Protein AF-A0A838CYS7-F1 (afdb_monomer_lite)

Radius of gyration: 16.22 Å; chains: 1; bounding box: 36×33×39 Å

Foldseek 3Di:
DDDPDVPDDPVNVVVVVVVDPDDPVNVVVVVCVVCVLLVLLVVQCVVCVVPCPDPSNVSSVVSVVVVVVVVVVVVVVVVVVD

Secondary structure (DSSP, 8-state):
---SSTT--HHHHHHHHHHSS--HHHHHHHHHHHHHHHHHHHHHHHHTTT-TTSHHHHHHHHHHHHHHHHHHHHHHHHHTT-

pLDDT: mean 80.15, std 12.42, range [42.62, 93.81]

Sequence (82 aa):
YARIFPGVPRDLANYVFGITRVGFVAYAVATLLGIAPRAYAYAALGGTLGDLTSTQSIVAVSVLVAMGALGLALAAFERRRA

Structure (mmCIF, N/CA/C/O backbone):
data_AF-A0A838CYS7-F1
#
_entry.id   AF-A0A838CYS7-F1
#
loop_
_atom_site.group_PDB
_atom_site.id
_atom_site.type_symbol
_atom_site.label_atom_id
_atom_site.label_alt_id
_atom_site.label_comp_id
_atom_site.label_asym_id
_atom_site.label_entity_id
_atom_site.label_seq_id
_atom_site.pdbx_PDB_ins_code
_atom_site.Cartn_x
_atom_site.Cartn_y
_atom_site.Cartn_z
_atom_site.occupancy
_atom_site.B_iso_or_equiv
_atom_site.auth_seq_id
_atom_site.auth_comp_id
_atom_site.auth_asym_id
_atom_site.auth_atom_id
_atom_site.pdbx_PDB_model_num
ATOM 1 N N . TYR A 1 1 ? -6.358 -7.994 -6.025 1.00 46.00 1 TYR A N 1
ATOM 2 C CA . TYR A 1 1 ? -7.320 -7.127 -5.311 1.00 46.00 1 TYR A CA 1
ATOM 3 C C . TYR A 1 1 ? -7.709 -7.844 -4.022 1.00 46.00 1 TYR A C 1
ATOM 5 O O . TYR A 1 1 ? -8.653 -8.624 -4.020 1.00 46.00 1 TYR A O 1
ATOM 13 N N . ALA A 1 2 ? -6.893 -7.706 -2.973 1.00 42.62 2 ALA A N 1
ATOM 14 C CA . ALA A 1 2 ? -7.122 -8.402 -1.709 1.00 42.62 2 ALA A CA 1
ATOM 15 C C . ALA A 1 2 ? -8.325 -7.759 -1.009 1.00 42.62 2 ALA A C 1
ATOM 17 O O . ALA A 1 2 ? -8.314 -6.563 -0.722 1.00 42.62 2 ALA A O 1
ATOM 18 N N . ARG A 1 3 ? -9.395 -8.535 -0.830 1.00 51.12 3 ARG A N 1
ATOM 19 C CA . ARG A 1 3 ? -10.586 -8.112 -0.098 1.00 51.12 3 ARG A CA 1
ATOM 20 C C . ARG A 1 3 ? -10.341 -8.425 1.376 1.00 51.12 3 ARG A C 1
ATOM 22 O O . ARG A 1 3 ? -10.110 -9.584 1.696 1.00 51.12 3 ARG A O 1
ATOM 29 N N . ILE A 1 4 ? -10.408 -7.417 2.247 1.00 58.78 4 ILE A N 1
ATOM 30 C CA . ILE A 1 4 ? -10.350 -7.607 3.711 1.00 58.78 4 ILE A CA 1
ATOM 31 C C . ILE A 1 4 ? -11.502 -8.531 4.171 1.00 5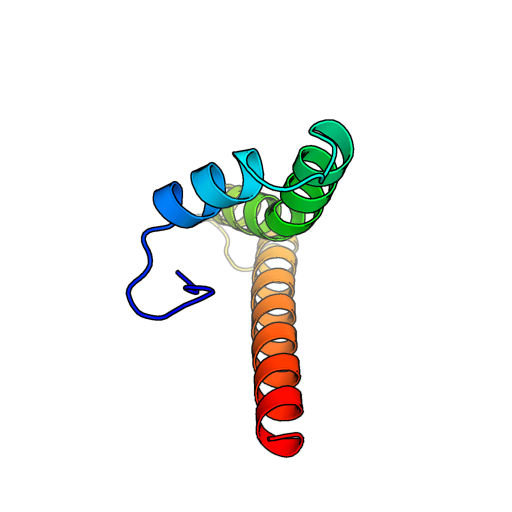8.78 4 ILE A C 1
ATOM 33 O O . ILE A 1 4 ? -11.359 -9.247 5.153 1.00 58.78 4 ILE A O 1
ATOM 37 N N . PHE A 1 5 ? -12.600 -8.595 3.402 1.00 53.84 5 PHE A N 1
ATOM 38 C CA . PHE A 1 5 ? -13.672 -9.583 3.542 1.00 53.84 5 PHE A CA 1
ATOM 39 C C . PHE A 1 5 ? -14.168 -10.060 2.161 1.00 53.84 5 PHE A C 1
ATOM 41 O O . PHE A 1 5 ? -14.502 -9.215 1.317 1.00 53.84 5 PHE A O 1
ATOM 48 N N . PRO A 1 6 ? -14.251 -11.373 1.875 1.00 52.19 6 PRO A N 1
ATOM 49 C CA . PRO A 1 6 ? -14.800 -11.860 0.612 1.00 52.19 6 PRO A CA 1
ATOM 50 C C . PRO A 1 6 ? -16.283 -11.475 0.505 1.00 52.19 6 PRO A C 1
ATOM 52 O O . PRO A 1 6 ? -17.131 -12.044 1.176 1.00 52.19 6 PRO A O 1
ATOM 55 N N . GLY A 1 7 ? -16.588 -10.477 -0.331 1.00 62.84 7 GLY A N 1
ATOM 56 C CA . GLY A 1 7 ? -17.963 -10.030 -0.600 1.00 62.84 7 GLY A CA 1
ATOM 57 C C . GLY A 1 7 ? -18.260 -8.584 -0.207 1.00 62.84 7 GLY A C 1
ATOM 58 O O . GLY A 1 7 ? -19.261 -8.047 -0.663 1.00 62.84 7 GLY A O 1
ATOM 59 N N . VAL A 1 8 ? -17.378 -7.920 0.548 1.00 58.62 8 VAL A N 1
ATOM 60 C CA . VAL A 1 8 ? -17.559 -6.507 0.914 1.00 58.62 8 VAL A CA 1
ATOM 61 C C . VAL A 1 8 ? -16.896 -5.602 -0.136 1.00 58.62 8 VAL A C 1
ATOM 63 O O . VAL A 1 8 ? -15.684 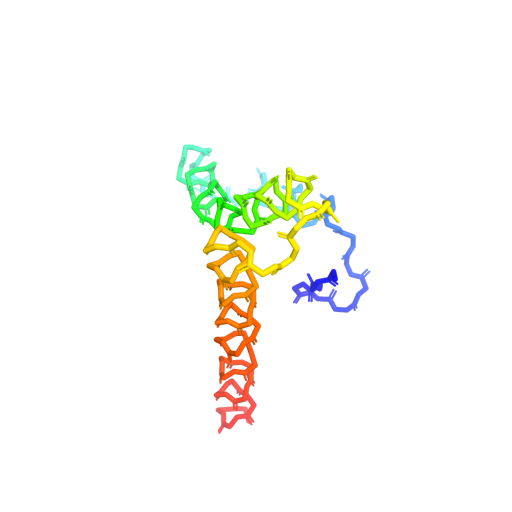-5.712 -0.365 1.00 58.62 8 VAL A O 1
ATOM 66 N N . PRO A 1 9 ? -17.656 -4.710 -0.799 1.00 65.00 9 PRO A N 1
ATOM 67 C CA . PRO A 1 9 ? -17.102 -3.668 -1.654 1.00 65.00 9 PRO A CA 1
ATOM 68 C C . PRO A 1 9 ? -16.158 -2.756 -0.869 1.00 65.00 9 PRO A C 1
ATOM 70 O O . PRO A 1 9 ? -16.411 -2.412 0.284 1.00 65.00 9 PRO A O 1
ATOM 73 N N . ARG A 1 10 ? -15.069 -2.328 -1.511 1.00 62.50 10 ARG A N 1
ATOM 74 C CA . ARG A 1 10 ? -14.069 -1.435 -0.899 1.00 62.50 10 ARG A CA 1
ATOM 75 C C . ARG A 1 10 ? -14.699 -0.134 -0.394 1.00 62.50 10 ARG A C 1
ATOM 77 O O . ARG A 1 10 ? -14.290 0.388 0.636 1.00 62.50 10 ARG A O 1
ATOM 84 N N . ASP A 1 11 ? -15.709 0.342 -1.113 1.00 65.00 11 ASP A N 1
ATOM 85 C CA . ASP A 1 11 ? -16.418 1.580 -0.803 1.00 65.00 11 ASP A CA 1
ATOM 86 C C . ASP A 1 11 ? -17.221 1.443 0.496 1.00 65.00 11 ASP A C 1
ATOM 88 O O . ASP A 1 11 ? -17.170 2.326 1.346 1.00 65.00 11 ASP A O 1
ATOM 92 N N . LEU A 1 12 ? -17.854 0.286 0.718 1.00 65.62 12 LEU A N 1
ATOM 93 C CA . LEU A 1 12 ? -18.550 -0.034 1.967 1.00 65.62 12 LEU A CA 1
ATOM 94 C C . LEU A 1 12 ? -17.594 -0.037 3.164 1.00 65.62 12 LEU A C 1
ATOM 96 O O . LEU A 1 12 ? -17.920 0.535 4.200 1.00 65.62 12 LEU A O 1
ATOM 100 N N . ALA A 1 13 ? -16.394 -0.603 3.016 1.00 65.56 13 ALA A N 1
ATOM 101 C CA . ALA A 1 13 ? -15.382 -0.546 4.070 1.00 65.56 13 ALA A CA 1
ATOM 102 C C . ALA A 1 13 ? -14.963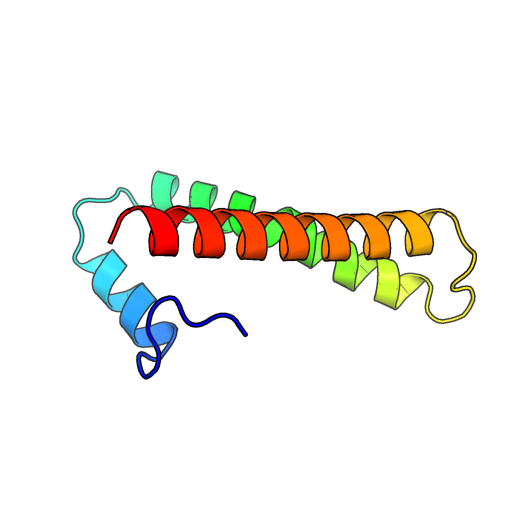 0.904 4.387 1.00 65.56 13 ALA A C 1
ATOM 104 O O . ALA A 1 13 ? -14.880 1.269 5.558 1.00 65.56 13 ALA A O 1
ATOM 105 N N . ASN A 1 14 ? -14.770 1.752 3.369 1.00 69.94 14 ASN A N 1
ATOM 106 C CA . ASN A 1 14 ? -14.439 3.168 3.569 1.00 69.94 14 ASN A CA 1
ATOM 107 C C . ASN A 1 14 ? -15.548 3.952 4.281 1.00 69.94 14 ASN A C 1
ATOM 109 O O . ASN A 1 14 ? -15.248 4.756 5.162 1.00 69.94 14 ASN A O 1
ATOM 113 N N . TYR A 1 15 ? -16.816 3.701 3.952 1.00 72.06 15 TYR A N 1
ATOM 114 C CA . TYR A 1 15 ? -17.935 4.337 4.650 1.00 72.06 15 TYR A CA 1
ATOM 115 C C . TYR A 1 15 ? -18.052 3.878 6.104 1.00 72.06 15 TYR A C 1
ATOM 117 O O . TYR A 1 15 ? -18.295 4.702 6.982 1.00 72.06 15 TYR A O 1
ATOM 125 N N . VAL A 1 16 ? -17.813 2.592 6.382 1.00 66.19 16 VAL A N 1
ATOM 126 C CA . VAL A 1 16 ? -17.802 2.067 7.756 1.00 66.19 16 VAL A CA 1
ATOM 127 C C . VAL A 1 16 ? -16.686 2.711 8.580 1.00 66.19 16 VAL A C 1
ATOM 129 O O . VAL A 1 16 ? -16.928 3.079 9.726 1.00 66.19 16 VAL A O 1
ATOM 132 N N . PHE A 1 17 ? -15.502 2.949 8.003 1.00 64.06 17 PHE A N 1
ATOM 133 C CA . PHE A 1 17 ? -14.455 3.719 8.685 1.00 64.06 17 PHE A CA 1
ATOM 134 C C . PHE A 1 17 ? -14.886 5.157 9.002 1.00 64.06 17 PHE A C 1
ATOM 136 O O . PHE A 1 17 ? -14.532 5.657 10.066 1.00 64.06 17 PHE A O 1
ATOM 143 N N . GLY A 1 18 ? -15.718 5.787 8.168 1.00 66.94 18 GLY A N 1
ATOM 144 C CA . GLY A 1 18 ? -16.321 7.094 8.464 1.00 66.94 18 GLY A CA 1
ATOM 145 C C . GLY A 1 18 ? -17.237 7.110 9.698 1.00 66.94 18 GLY A C 1
ATOM 146 O O . GLY A 1 18 ? -17.469 8.170 10.269 1.00 66.94 18 GLY A O 1
ATOM 147 N N . ILE A 1 19 ? -17.723 5.943 10.135 1.00 71.50 19 ILE A N 1
ATOM 148 C CA . ILE A 1 19 ? -18.548 5.767 11.344 1.00 71.50 19 ILE A CA 1
ATOM 149 C C . ILE A 1 19 ? -17.670 5.432 12.570 1.00 71.50 19 ILE A C 1
ATOM 151 O O . ILE A 1 19 ? -18.107 5.547 13.717 1.00 71.50 19 ILE A O 1
ATOM 155 N N . THR A 1 20 ? -16.412 5.028 12.364 1.00 74.25 20 THR A N 1
ATOM 156 C CA . THR A 1 20 ? -15.485 4.722 13.464 1.00 74.25 20 THR A CA 1
ATOM 157 C C . THR A 1 20 ? -14.934 5.995 14.110 1.00 74.25 20 THR A C 1
ATOM 159 O O . THR A 1 20 ? -14.803 7.034 13.474 1.00 74.25 20 THR A O 1
ATOM 162 N N . ARG A 1 21 ? -14.522 5.910 15.383 1.00 77.56 21 ARG A N 1
ATOM 163 C CA . ARG A 1 21 ? -13.860 7.014 16.111 1.00 77.56 21 ARG A CA 1
ATOM 164 C C . ARG A 1 21 ? -12.432 7.331 15.624 1.00 77.56 21 ARG A C 1
ATOM 166 O O . ARG A 1 21 ? -11.733 8.115 16.262 1.00 77.56 21 ARG A O 1
ATOM 173 N N . VAL A 1 22 ? -11.970 6.704 14.541 1.00 78.56 22 VAL A N 1
ATOM 174 C CA . VAL A 1 22 ? -10.619 6.907 14.008 1.00 78.56 22 VAL A CA 1
ATOM 175 C C . VAL A 1 22 ? -10.531 8.308 13.403 1.00 78.56 22 VAL A C 1
ATOM 177 O O . VAL A 1 22 ? -11.292 8.659 12.507 1.00 78.56 22 VAL A O 1
ATOM 180 N N . GLY A 1 23 ? -9.590 9.121 13.885 1.00 83.19 23 GLY A N 1
ATOM 181 C CA . GLY A 1 23 ? -9.374 10.464 13.349 1.00 83.19 23 GLY A CA 1
ATOM 182 C C . GLY A 1 23 ? -8.960 10.427 11.874 1.00 83.19 23 GLY A C 1
ATOM 183 O O . GLY A 1 23 ? -8.108 9.626 11.484 1.00 83.19 23 GLY A O 1
ATOM 184 N N . PHE A 1 24 ? -9.521 11.333 11.067 1.00 82.00 24 PHE A N 1
ATOM 185 C CA . PHE A 1 24 ? -9.292 11.405 9.617 1.00 82.00 24 PHE A CA 1
ATOM 186 C C . PHE A 1 24 ? -7.805 11.399 9.236 1.00 82.00 24 PHE A C 1
ATOM 188 O O . PHE A 1 24 ? -7.400 10.668 8.336 1.00 82.00 24 PHE A O 1
ATOM 195 N N . VAL A 1 25 ? -6.976 12.161 9.956 1.00 86.75 25 VAL A N 1
ATOM 196 C CA . VAL A 1 25 ? -5.530 12.254 9.692 1.00 86.75 25 VAL A CA 1
ATOM 197 C C . VAL A 1 25 ? -4.836 10.910 9.907 1.00 86.75 25 VAL A C 1
ATOM 199 O O . VAL A 1 25 ? -4.073 10.474 9.051 1.00 86.75 25 VAL A O 1
ATOM 202 N N . ALA A 1 26 ? -5.126 10.224 11.015 1.00 87.25 26 ALA A N 1
ATOM 203 C CA . ALA A 1 26 ? -4.537 8.919 11.304 1.00 87.25 26 ALA A CA 1
ATOM 204 C C . ALA A 1 26 ? -4.930 7.887 10.238 1.00 87.25 26 ALA A C 1
ATOM 206 O O . ALA A 1 26 ? -4.078 7.150 9.742 1.00 87.25 26 ALA A O 1
ATOM 207 N N . TYR A 1 27 ? -6.201 7.887 9.831 1.00 83.75 27 TYR A N 1
ATOM 208 C CA . TYR A 1 27 ? -6.697 7.032 8.758 1.00 83.75 27 TYR A CA 1
ATOM 209 C C . TYR A 1 27 ? -6.024 7.337 7.408 1.00 83.75 27 TYR A C 1
ATOM 211 O O . TYR A 1 27 ? -5.567 6.420 6.721 1.00 83.75 27 TYR A O 1
ATOM 219 N N . ALA A 1 28 ? -5.912 8.615 7.039 1.00 87.00 28 ALA A N 1
ATOM 220 C CA . ALA A 1 28 ? -5.287 9.040 5.792 1.00 87.00 28 ALA A CA 1
ATOM 221 C C . ALA A 1 28 ? -3.800 8.663 5.746 1.00 87.00 28 ALA A C 1
ATOM 223 O O . ALA A 1 28 ? -3.342 8.108 4.750 1.00 87.00 28 ALA A O 1
ATOM 224 N N . VAL A 1 29 ? -3.061 8.892 6.836 1.00 90.75 29 VAL A N 1
ATOM 225 C CA . VAL A 1 29 ? -1.637 8.539 6.937 1.00 90.75 29 VAL A CA 1
ATOM 226 C C . VAL A 1 29 ? -1.444 7.027 6.878 1.00 90.75 29 VAL A C 1
ATOM 228 O O . VAL A 1 29 ? -0.623 6.555 6.097 1.00 90.75 29 VAL A O 1
ATOM 231 N N . ALA A 1 30 ? -2.224 6.253 7.635 1.00 88.69 30 ALA A N 1
ATOM 232 C CA . ALA A 1 30 ? -2.145 4.794 7.593 1.00 88.69 30 ALA A CA 1
ATOM 233 C C . ALA A 1 30 ? -2.440 4.251 6.186 1.00 88.69 30 ALA A C 1
ATOM 235 O O . ALA A 1 30 ? -1.741 3.366 5.692 1.00 88.69 30 ALA A O 1
ATOM 236 N N . THR A 1 31 ? -3.433 4.829 5.507 1.00 87.25 31 THR A N 1
ATOM 237 C CA . THR A 1 31 ? -3.779 4.474 4.127 1.00 87.25 31 THR A CA 1
ATOM 238 C C . THR A 1 31 ? -2.653 4.827 3.160 1.00 87.25 31 THR A C 1
ATOM 240 O O . THR A 1 31 ? -2.270 4.000 2.332 1.00 87.25 31 THR A O 1
ATOM 243 N N . LEU A 1 32 ? -2.087 6.030 3.280 1.00 90.00 32 LEU A N 1
ATOM 244 C CA . LEU A 1 32 ? -0.980 6.487 2.446 1.00 90.00 32 LEU A CA 1
ATOM 245 C C . LEU A 1 32 ? 0.229 5.559 2.601 1.00 90.00 32 LEU A C 1
ATOM 247 O O . LEU A 1 32 ? 0.762 5.079 1.603 1.00 90.00 32 LEU A O 1
ATOM 251 N N . LEU A 1 33 ? 0.600 5.239 3.842 1.00 91.19 33 LEU A N 1
ATOM 252 C CA . LEU A 1 33 ? 1.696 4.323 4.154 1.00 91.19 33 LEU A CA 1
ATOM 253 C C . LEU A 1 33 ? 1.437 2.912 3.610 1.00 91.19 33 LEU A C 1
ATOM 255 O O . LEU A 1 33 ? 2.339 2.298 3.047 1.00 91.19 33 LEU A O 1
ATOM 259 N N . GLY A 1 34 ? 0.202 2.412 3.712 1.00 87.88 34 GLY A N 1
ATOM 260 C CA . GLY A 1 34 ? -0.162 1.093 3.192 1.00 87.88 34 GLY A CA 1
ATOM 261 C C . GLY A 1 34 ? -0.144 0.997 1.661 1.00 87.88 34 GLY A C 1
ATOM 262 O O . GLY A 1 34 ? 0.113 -0.074 1.107 1.00 87.88 34 GLY A O 1
ATOM 263 N N . ILE A 1 35 ? -0.418 2.095 0.948 1.00 90.00 35 ILE A N 1
ATOM 264 C CA . ILE A 1 35 ? -0.484 2.107 -0.523 1.00 90.00 35 ILE A CA 1
ATOM 265 C C . ILE A 1 35 ? 0.857 2.505 -1.160 1.00 90.00 35 ILE A C 1
ATOM 267 O O . ILE A 1 35 ? 1.156 2.022 -2.256 1.00 90.00 35 ILE A O 1
ATOM 271 N N . ALA A 1 36 ? 1.674 3.322 -0.488 1.00 91.94 36 ALA A N 1
ATOM 272 C CA . ALA A 1 36 ? 2.885 3.928 -1.048 1.00 91.94 36 ALA A CA 1
ATOM 273 C C . ALA A 1 36 ? 3.853 2.941 -1.736 1.00 91.94 36 ALA A C 1
ATOM 275 O O . ALA A 1 36 ? 4.206 3.198 -2.890 1.00 91.94 36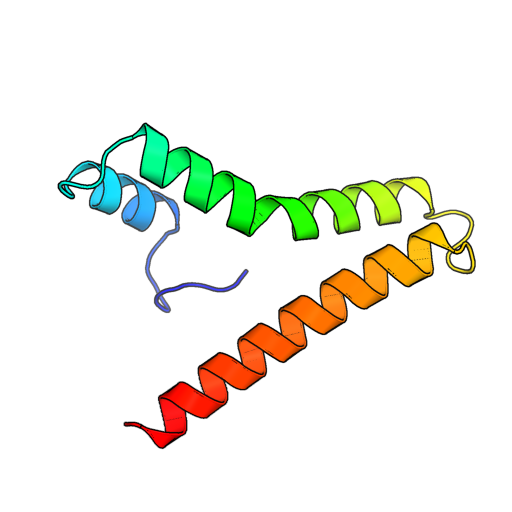 ALA A O 1
ATOM 276 N N . PRO A 1 37 ? 4.239 1.791 -1.141 1.00 87.75 37 PRO A N 1
ATOM 277 C CA . PRO A 1 37 ? 5.224 0.903 -1.767 1.00 87.75 37 PRO A CA 1
ATOM 278 C C . PRO A 1 37 ? 4.712 0.297 -3.080 1.00 87.75 37 PRO A C 1
ATOM 280 O O . PRO A 1 37 ? 5.438 0.185 -4.065 1.00 87.75 37 PRO A O 1
ATOM 283 N N . ARG A 1 38 ? 3.419 -0.039 -3.120 1.00 87.25 38 ARG A N 1
ATOM 284 C CA . ARG A 1 38 ? 2.760 -0.601 -4.302 1.00 87.25 38 ARG A CA 1
ATOM 285 C C . ARG A 1 38 ? 2.556 0.446 -5.395 1.00 87.25 38 ARG A C 1
ATOM 287 O O . ARG A 1 38 ? 2.709 0.127 -6.569 1.00 87.25 38 ARG A O 1
ATOM 294 N N . ALA A 1 39 ? 2.208 1.676 -5.019 1.00 88.69 39 ALA A N 1
ATOM 295 C CA . ALA A 1 39 ? 2.096 2.781 -5.966 1.00 88.69 39 ALA A CA 1
ATOM 296 C C . ALA A 1 39 ? 3.449 3.072 -6.635 1.00 88.69 39 ALA A C 1
ATOM 298 O O . ALA A 1 39 ? 3.508 3.179 -7.858 1.00 88.69 39 ALA A O 1
ATOM 299 N N . TYR A 1 40 ? 4.530 3.101 -5.848 1.00 89.56 40 TYR A N 1
ATOM 300 C CA . TYR A 1 40 ? 5.891 3.233 -6.365 1.00 89.56 40 TYR A CA 1
ATOM 301 C C . TYR A 1 40 ? 6.247 2.100 -7.332 1.00 89.56 40 TYR A C 1
ATOM 303 O O . TYR A 1 40 ? 6.665 2.374 -8.453 1.00 89.56 40 TYR A O 1
ATOM 311 N N . ALA A 1 41 ? 6.034 0.839 -6.940 1.00 89.25 41 ALA A N 1
ATOM 312 C CA . ALA A 1 41 ? 6.400 -0.304 -7.773 1.00 89.25 41 ALA A CA 1
ATOM 313 C C . ALA A 1 41 ? 5.680 -0.300 -9.132 1.00 89.25 41 ALA A C 1
ATOM 315 O O . ALA A 1 41 ? 6.306 -0.552 -10.159 1.00 89.25 41 ALA A O 1
ATOM 316 N N . TYR A 1 42 ? 4.386 0.041 -9.168 1.00 86.69 42 TYR A N 1
ATOM 317 C CA . TYR A 1 42 ? 3.655 0.136 -10.435 1.00 86.69 42 TYR A CA 1
ATOM 318 C C . TYR A 1 42 ? 4.109 1.308 -11.304 1.00 86.69 42 TYR A C 1
ATOM 320 O O . TYR A 1 42 ? 4.249 1.136 -12.513 1.00 86.69 42 TYR A O 1
ATOM 328 N N . ALA A 1 43 ? 4.367 2.476 -10.712 1.00 89.50 43 ALA A N 1
ATOM 329 C CA . ALA A 1 43 ? 4.880 3.623 -11.456 1.00 89.50 43 ALA A CA 1
ATOM 330 C C . ALA A 1 43 ? 6.276 3.336 -12.034 1.00 89.50 43 ALA A C 1
ATOM 332 O O . ALA A 1 43 ? 6.539 3.618 -13.202 1.00 89.50 43 ALA A O 1
ATOM 333 N N . ALA A 1 44 ? 7.146 2.715 -11.235 1.00 87.50 44 ALA A N 1
ATOM 334 C CA . ALA A 1 44 ? 8.488 2.333 -11.642 1.00 87.50 44 ALA A CA 1
ATOM 335 C C . ALA A 1 44 ? 8.471 1.299 -12.775 1.00 87.50 44 ALA A C 1
ATOM 337 O O . ALA A 1 44 ? 9.155 1.503 -13.771 1.00 87.50 44 ALA A O 1
ATOM 338 N N . LEU A 1 45 ? 7.643 0.253 -12.668 1.00 87.00 45 LEU A N 1
ATOM 339 C CA . LEU A 1 45 ? 7.491 -0.755 -13.723 1.00 87.00 45 LEU A CA 1
ATOM 340 C C . LEU A 1 45 ? 6.913 -0.182 -15.014 1.00 87.00 45 LEU A C 1
ATOM 342 O O . LEU A 1 45 ? 7.346 -0.568 -16.093 1.00 87.00 45 LEU A O 1
ATOM 346 N N . GLY A 1 46 ? 5.956 0.745 -14.916 1.00 84.19 46 GLY A N 1
ATOM 347 C CA . GLY A 1 46 ? 5.413 1.436 -16.084 1.00 84.19 46 GLY A CA 1
ATOM 348 C C . GLY A 1 46 ? 6.475 2.249 -16.829 1.00 84.19 46 GLY A C 1
ATOM 349 O O . GLY A 1 46 ? 6.474 2.283 -18.055 1.00 84.19 46 GLY A O 1
ATOM 350 N N . GLY A 1 47 ? 7.413 2.859 -16.099 1.00 83.06 47 GLY A N 1
ATOM 351 C CA . GLY A 1 47 ? 8.526 3.614 -16.681 1.00 83.06 47 GLY A CA 1
ATOM 352 C C . GLY A 1 47 ? 9.624 2.747 -17.304 1.00 83.06 47 GLY A C 1
ATOM 353 O O . GLY A 1 47 ? 10.359 3.230 -18.160 1.00 83.06 47 GLY A O 1
ATOM 354 N N . THR A 1 48 ? 9.732 1.476 -16.916 1.00 84.31 48 THR A N 1
ATOM 355 C CA . THR A 1 48 ? 10.800 0.570 -17.364 1.00 84.31 48 THR A CA 1
ATOM 356 C C . THR A 1 48 ? 10.315 -0.548 -18.290 1.00 84.31 48 THR A C 1
ATOM 358 O O . THR A 1 48 ? 11.039 -1.511 -18.529 1.00 84.31 48 THR A O 1
ATOM 361 N N . LEU A 1 49 ? 9.120 -0.413 -18.876 1.00 74.62 49 LEU A N 1
ATOM 362 C CA . LEU A 1 49 ? 8.539 -1.402 -19.799 1.00 74.62 49 LEU A CA 1
ATOM 363 C C . LEU A 1 49 ? 9.454 -1.761 -20.988 1.00 74.62 49 LEU A C 1
ATOM 365 O O . LEU A 1 49 ? 9.361 -2.870 -21.506 1.00 74.62 49 LEU A O 1
ATOM 369 N N . GLY A 1 50 ? 10.331 -0.845 -21.414 1.00 75.50 50 GLY A N 1
ATOM 370 C CA . GLY A 1 50 ? 11.309 -1.083 -22.484 1.00 75.50 50 GLY A CA 1
ATOM 371 C C . GLY A 1 50 ? 12.591 -1.802 -22.044 1.00 75.50 50 GLY A C 1
ATOM 372 O O . GLY A 1 50 ? 13.288 -2.348 -22.893 1.00 75.50 50 GLY A O 1
ATOM 373 N N . ASP A 1 51 ? 12.898 -1.829 -20.744 1.00 77.94 51 ASP A N 1
ATOM 374 C CA . ASP A 1 51 ? 14.075 -2.494 -20.176 1.00 77.94 51 ASP A CA 1
ATOM 375 C C . ASP A 1 51 ? 13.750 -3.068 -18.786 1.00 77.94 51 ASP A C 1
ATOM 377 O O . ASP A 1 51 ? 13.948 -2.459 -17.724 1.00 77.94 51 ASP A O 1
ATOM 381 N N . LEU A 1 52 ? 13.247 -4.301 -18.801 1.00 76.69 52 LEU A N 1
ATOM 382 C CA . LEU A 1 52 ? 12.908 -5.047 -17.591 1.00 76.69 52 LEU A CA 1
ATOM 383 C C . LEU A 1 52 ? 14.141 -5.521 -16.804 1.00 76.69 52 LEU A C 1
ATOM 385 O O . LEU A 1 52 ? 13.990 -5.952 -15.662 1.00 76.69 52 LEU A O 1
ATOM 389 N N . THR A 1 53 ? 15.346 -5.418 -17.373 1.00 79.62 53 THR A N 1
ATOM 390 C CA . THR A 1 53 ? 16.610 -5.747 -16.696 1.00 79.62 53 THR A CA 1
ATOM 391 C C . THR A 1 53 ? 17.216 -4.575 -15.928 1.00 79.62 53 THR A C 1
ATOM 393 O O . THR A 1 53 ? 18.139 -4.775 -15.138 1.00 79.62 53 THR A O 1
ATOM 396 N N . SER A 1 54 ? 16.671 -3.367 -16.087 1.00 82.75 54 SER A N 1
ATOM 397 C CA . SER A 1 54 ? 17.088 -2.195 -15.320 1.00 82.75 54 SER A CA 1
ATOM 398 C C . SER A 1 54 ? 16.943 -2.409 -13.806 1.00 82.75 54 SER A C 1
ATOM 400 O O . SER A 1 54 ? 15.963 -2.987 -13.325 1.00 82.75 54 SER A O 1
ATOM 402 N N . THR A 1 55 ? 17.891 -1.875 -13.027 1.00 85.12 55 THR A N 1
ATOM 403 C CA . THR A 1 55 ? 17.902 -1.927 -11.553 1.00 85.12 55 T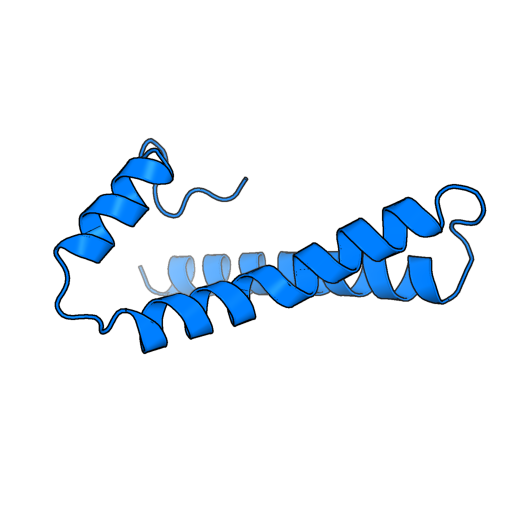HR A CA 1
ATOM 404 C C . THR A 1 55 ? 16.568 -1.479 -10.950 1.00 85.12 55 THR A C 1
ATOM 406 O O . THR A 1 55 ? 16.103 -2.053 -9.967 1.00 85.12 55 THR A O 1
ATOM 409 N N . GLN A 1 56 ? 15.905 -0.497 -11.565 1.00 86.12 56 GLN A N 1
ATOM 410 C CA . GLN A 1 56 ? 14.609 0.008 -11.115 1.00 86.12 56 GLN A CA 1
ATOM 411 C C . GLN A 1 56 ? 13.475 -1.021 -11.286 1.00 86.12 56 GLN A C 1
ATOM 413 O O . GLN A 1 56 ? 12.640 -1.158 -10.391 1.00 86.12 56 GLN A O 1
ATOM 418 N N . SER A 1 57 ? 13.474 -1.790 -12.379 1.00 83.94 57 SER A N 1
ATOM 419 C CA . SER A 1 57 ? 12.533 -2.897 -12.608 1.00 83.94 57 SER A CA 1
ATOM 420 C C . SER A 1 57 ? 12.720 -3.992 -11.565 1.00 83.94 57 SER A C 1
ATOM 422 O O . SER A 1 57 ? 11.753 -4.450 -10.959 1.00 83.94 57 SER A O 1
ATOM 424 N N . ILE A 1 58 ? 13.975 -4.365 -11.302 1.00 87.50 58 ILE A N 1
ATOM 425 C CA . ILE A 1 58 ? 14.324 -5.400 -10.324 1.00 87.50 58 ILE A CA 1
ATOM 426 C C . ILE A 1 58 ? 13.859 -4.992 -8.921 1.00 87.50 58 ILE A C 1
ATOM 428 O O . ILE A 1 58 ? 13.242 -5.795 -8.220 1.00 87.50 58 ILE A O 1
ATOM 432 N N . VAL A 1 59 ? 14.096 -3.738 -8.523 1.00 89.50 59 VAL A N 1
ATOM 433 C CA . VAL A 1 59 ? 13.624 -3.198 -7.237 1.00 89.50 59 VAL A CA 1
ATOM 434 C C . VAL A 1 59 ? 12.097 -3.169 -7.174 1.00 89.50 59 VAL A C 1
ATOM 436 O O . VAL A 1 59 ? 11.510 -3.558 -6.168 1.00 89.50 59 VAL A O 1
ATOM 439 N N . ALA A 1 60 ? 11.420 -2.752 -8.241 1.00 88.25 60 ALA A N 1
ATOM 440 C CA . ALA A 1 60 ? 9.964 -2.700 -8.252 1.00 88.25 60 ALA A CA 1
ATOM 441 C C . ALA A 1 60 ? 9.326 -4.097 -8.126 1.00 88.25 60 ALA A C 1
ATOM 443 O O . ALA A 1 60 ? 8.393 -4.287 -7.340 1.00 88.25 60 ALA A O 1
ATOM 444 N N . VAL A 1 61 ? 9.858 -5.092 -8.844 1.00 89.38 61 VAL A N 1
ATOM 445 C CA . VAL A 1 61 ? 9.415 -6.490 -8.730 1.00 89.38 61 VAL A CA 1
ATOM 446 C C . VAL A 1 61 ? 9.722 -7.047 -7.343 1.00 89.38 61 VAL A C 1
ATOM 448 O O . VAL A 1 61 ? 8.850 -7.675 -6.742 1.00 89.38 61 VAL A O 1
ATOM 451 N N . SER A 1 62 ? 10.917 -6.805 -6.797 1.00 89.75 62 SER A N 1
ATOM 452 C CA . SER A 1 62 ? 11.284 -7.320 -5.474 1.00 89.75 62 SER A CA 1
ATOM 453 C C . SER A 1 62 ? 10.397 -6.746 -4.367 1.00 89.75 62 SER A C 1
ATOM 455 O O . SER A 1 62 ? 9.965 -7.497 -3.495 1.00 89.75 62 SER A O 1
ATOM 457 N N . VAL A 1 63 ? 10.023 -5.462 -4.448 1.00 91.69 63 VAL A N 1
ATOM 458 C CA . VAL A 1 63 ? 9.048 -4.836 -3.540 1.00 91.69 63 VAL A CA 1
ATOM 459 C C . VAL A 1 63 ? 7.686 -5.527 -3.633 1.00 91.69 63 VAL A C 1
ATOM 461 O O . VAL A 1 63 ? 7.105 -5.874 -2.604 1.00 91.69 63 VAL A O 1
ATOM 464 N N . LEU A 1 64 ? 7.178 -5.778 -4.843 1.00 90.31 64 LEU A N 1
ATOM 465 C CA . LEU A 1 64 ? 5.898 -6.473 -5.040 1.00 90.31 64 LEU A CA 1
ATOM 466 C C . LEU A 1 64 ? 5.922 -7.897 -4.471 1.00 90.31 64 LEU A C 1
ATOM 468 O O . LEU A 1 64 ? 4.984 -8.298 -3.776 1.00 90.31 64 LEU A O 1
ATOM 472 N N . VAL A 1 65 ? 6.998 -8.644 -4.730 1.00 93.12 65 VAL A N 1
ATOM 473 C CA . VAL A 1 65 ? 7.187 -10.007 -4.215 1.00 93.12 65 VAL A CA 1
ATOM 474 C C . VAL A 1 65 ? 7.274 -9.999 -2.690 1.00 93.12 65 VAL A C 1
ATOM 476 O O . VAL A 1 65 ? 6.579 -10.782 -2.043 1.00 93.12 65 VAL A O 1
ATOM 479 N N . ALA A 1 66 ? 8.052 -9.087 -2.102 1.00 93.81 66 ALA A N 1
ATOM 480 C CA . ALA A 1 66 ? 8.187 -8.960 -0.654 1.00 93.81 66 ALA A CA 1
ATOM 481 C C . ALA A 1 66 ? 6.843 -8.641 0.017 1.00 93.81 66 ALA A C 1
ATOM 483 O O . ALA A 1 66 ? 6.478 -9.285 1.001 1.00 93.81 66 ALA A O 1
ATOM 484 N N . MET A 1 67 ? 6.064 -7.708 -0.543 1.00 91.88 67 MET A N 1
ATOM 485 C CA . MET A 1 67 ? 4.721 -7.396 -0.042 1.00 91.88 67 MET A CA 1
ATOM 486 C C . MET A 1 67 ? 3.772 -8.598 -0.130 1.00 91.88 67 MET A C 1
ATOM 488 O O . MET A 1 67 ? 3.017 -8.857 0.809 1.00 91.88 67 MET A O 1
ATOM 492 N N . GLY A 1 68 ? 3.803 -9.344 -1.240 1.00 89.06 68 GLY A N 1
ATOM 493 C CA . GLY A 1 68 ? 2.997 -10.553 -1.416 1.00 89.06 68 GLY A CA 1
ATOM 494 C C . GLY A 1 68 ? 3.369 -11.655 -0.422 1.00 89.06 68 GLY A C 1
ATOM 495 O O . GLY A 1 68 ? 2.488 -12.240 0.208 1.00 89.06 68 GLY A O 1
ATOM 496 N N . ALA A 1 69 ? 4.668 -11.889 -0.229 1.00 92.56 69 ALA A N 1
ATOM 497 C CA . ALA A 1 69 ? 5.187 -12.862 0.726 1.00 92.56 69 ALA A CA 1
ATOM 498 C C . ALA A 1 69 ? 4.825 -12.497 2.173 1.00 92.56 69 ALA A C 1
ATOM 500 O O . ALA A 1 69 ? 4.363 -13.360 2.915 1.00 92.56 69 ALA A O 1
ATOM 501 N N . LEU A 1 70 ? 4.951 -11.221 2.554 1.00 92.19 70 LEU A N 1
ATOM 502 C CA . LEU A 1 70 ? 4.498 -10.716 3.854 1.00 92.19 70 LEU A CA 1
ATOM 503 C C . LEU A 1 70 ? 3.001 -10.967 4.064 1.00 92.19 70 LEU A C 1
ATOM 505 O O . LEU A 1 70 ? 2.609 -11.486 5.106 1.00 92.19 70 LEU A O 1
ATOM 509 N N . GLY A 1 71 ? 2.168 -10.659 3.067 1.00 88.00 71 GLY A N 1
ATOM 510 C CA . GLY A 1 71 ? 0.727 -10.912 3.138 1.00 88.00 71 GLY A CA 1
ATOM 511 C C . GLY A 1 71 ? 0.391 -12.397 3.307 1.00 88.00 71 GLY A C 1
ATOM 512 O O . GLY A 1 71 ? -0.451 -12.749 4.131 1.00 88.00 71 GLY A O 1
ATOM 513 N N . LEU A 1 72 ? 1.078 -13.280 2.574 1.00 92.00 72 LEU A N 1
ATOM 514 C CA . LEU A 1 72 ? 0.921 -14.731 2.711 1.00 92.00 72 LEU A CA 1
ATOM 515 C C . LEU A 1 72 ? 1.385 -15.236 4.079 1.00 92.00 72 LEU A C 1
ATOM 517 O O . LEU A 1 72 ? 0.712 -16.076 4.672 1.00 92.00 72 LEU A O 1
ATOM 521 N N . ALA A 1 73 ? 2.504 -14.721 4.589 1.00 92.19 73 ALA A N 1
ATOM 522 C CA . ALA A 1 73 ? 3.031 -15.087 5.897 1.00 92.19 73 ALA A CA 1
ATOM 523 C C . ALA A 1 73 ? 2.072 -14.681 7.023 1.00 92.19 73 ALA A C 1
ATOM 525 O O . ALA A 1 73 ? 1.781 -15.497 7.897 1.00 92.19 73 ALA A O 1
ATOM 526 N N . LEU A 1 74 ? 1.525 -13.462 6.971 1.00 90.69 74 LEU A N 1
ATOM 527 C CA . LEU A 1 74 ? 0.528 -12.985 7.932 1.00 90.69 74 LEU A CA 1
ATOM 528 C C . LEU A 1 74 ? -0.755 -13.821 7.870 1.00 90.69 74 LEU A C 1
ATOM 530 O O . LEU A 1 74 ? -1.216 -14.304 8.900 1.00 90.69 74 LEU A O 1
ATOM 534 N N . ALA A 1 75 ? -1.274 -14.091 6.670 1.00 89.50 75 ALA A N 1
ATOM 535 C CA . ALA A 1 75 ? -2.455 -14.937 6.502 1.00 89.50 75 ALA A CA 1
ATOM 536 C C . ALA A 1 75 ? -2.221 -16.373 7.007 1.00 89.50 75 ALA A C 1
ATOM 538 O O . ALA A 1 75 ? -3.102 -16.987 7.608 1.00 89.50 75 ALA A O 1
ATOM 539 N N . ALA A 1 76 ? -1.028 -16.928 6.778 1.00 89.56 76 ALA A N 1
ATOM 540 C CA . ALA A 1 76 ? -0.651 -18.237 7.301 1.00 89.56 76 ALA A CA 1
ATOM 541 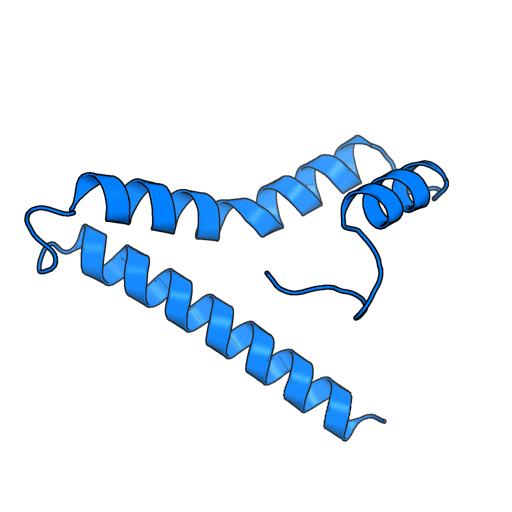C C . ALA A 1 76 ? -0.529 -18.231 8.832 1.00 89.56 76 ALA A C 1
ATOM 543 O O . ALA A 1 76 ? -0.913 -19.207 9.473 1.00 89.56 76 ALA A O 1
ATOM 544 N N . PHE A 1 77 ? -0.022 -17.146 9.420 1.00 88.75 77 PHE A N 1
ATOM 545 C CA . PHE A 1 77 ? 0.073 -16.981 10.867 1.00 88.75 77 PHE A CA 1
ATOM 546 C C . PHE A 1 77 ? -1.311 -16.890 11.522 1.00 88.75 77 PHE A C 1
ATOM 548 O O . PHE A 1 77 ? -1.558 -17.552 12.527 1.00 88.75 77 PHE A O 1
ATOM 555 N N . GLU A 1 78 ? -2.238 -16.143 10.922 1.00 86.44 78 GLU A N 1
ATOM 556 C CA . GLU A 1 78 ? -3.624 -16.043 11.392 1.00 86.44 78 GLU A CA 1
ATOM 557 C C . GLU A 1 78 ? -4.349 -17.391 11.337 1.00 86.44 78 GLU A C 1
ATOM 559 O O . GLU A 1 78 ? -4.986 -17.782 12.311 1.00 86.44 78 GLU A O 1
ATOM 564 N N . ARG A 1 79 ? -4.177 -18.162 10.254 1.00 81.50 79 ARG A N 1
ATOM 565 C CA . ARG A 1 79 ? -4.755 -19.514 10.137 1.00 81.50 79 ARG A CA 1
ATOM 566 C C . ARG A 1 79 ? -4.245 -20.508 11.178 1.00 81.50 79 ARG A C 1
ATOM 568 O O . ARG A 1 79 ? -4.921 -21.494 11.421 1.00 81.50 79 ARG A O 1
ATOM 575 N N . ARG A 1 80 ? -3.057 -20.293 11.751 1.00 78.00 80 ARG A N 1
ATOM 576 C CA . ARG A 1 80 ? -2.512 -21.143 12.827 1.00 78.00 80 ARG A CA 1
ATOM 577 C C . ARG A 1 80 ? -3.043 -20.767 14.213 1.00 78.00 80 ARG A C 1
ATOM 579 O O . ARG A 1 80 ? -2.825 -21.522 15.153 1.00 78.00 80 ARG A O 1
ATOM 586 N N . ARG A 1 81 ? -3.645 -19.581 14.355 1.00 70.88 81 ARG A N 1
ATOM 587 C CA . ARG A 1 81 ? -4.188 -19.054 15.617 1.00 70.88 81 ARG A CA 1
ATOM 588 C C . ARG A 1 81 ? -5.684 -19.328 15.801 1.00 70.88 81 ARG A C 1
ATOM 590 O O . ARG A 1 81 ? -6.143 -19.233 16.935 1.00 70.88 81 ARG A O 1
ATOM 597 N N . ALA A 1 82 ? -6.405 -19.586 14.712 1.00 59.94 82 ALA A N 1
ATOM 598 C CA . ALA A 1 82 ? -7.810 -19.997 14.699 1.00 59.94 82 ALA A CA 1
ATOM 599 C C . ALA A 1 82 ? -7.936 -21.514 14.885 1.00 59.94 82 ALA A C 1
ATOM 601 O O . ALA A 1 82 ? -8.942 -21.931 15.497 1.00 59.94 82 ALA A O 1
#